Protein AF-A0A2A5NZ73-F1 (afdb_monomer)

Structure (mmCIF, N/CA/C/O backbone):
data_AF-A0A2A5NZ73-F1
#
_entry.id   AF-A0A2A5NZ73-F1
#
loop_
_atom_site.group_PDB
_atom_site.id
_atom_site.type_symbol
_atom_site.label_atom_id
_atom_site.label_alt_id
_atom_site.label_comp_id
_atom_site.label_asym_id
_atom_site.label_entity_id
_atom_site.label_seq_id
_atom_site.pdbx_PDB_ins_code
_atom_site.Cartn_x
_atom_site.Cartn_y
_atom_site.Cartn_z
_atom_site.occupancy
_atom_site.B_iso_or_equiv
_atom_site.auth_seq_id
_atom_site.auth_comp_id
_atom_site.auth_asym_id
_atom_site.auth_atom_id
_atom_site.pdbx_PDB_model_num
ATOM 1 N N . MET A 1 1 ? -24.685 -11.519 -9.913 1.00 53.03 1 MET A N 1
ATOM 2 C CA . MET A 1 1 ? -24.308 -10.135 -9.554 1.00 53.03 1 MET A CA 1
ATOM 3 C C . MET A 1 1 ? -23.363 -9.637 -10.629 1.00 53.03 1 MET A C 1
ATOM 5 O O . MET A 1 1 ? -22.447 -10.372 -10.965 1.00 53.03 1 MET A O 1
ATOM 9 N N . VAL A 1 2 ? -23.634 -8.477 -11.226 1.00 52.81 2 VAL A N 1
ATOM 10 C CA . VAL A 1 2 ? -22.731 -7.856 -12.208 1.00 52.81 2 VAL A CA 1
ATOM 11 C C . VAL A 1 2 ? -21.730 -7.013 -11.427 1.00 52.81 2 VAL A C 1
ATOM 13 O O . VAL A 1 2 ? -22.137 -6.156 -10.646 1.00 52.81 2 VAL A O 1
ATOM 16 N N . GLU A 1 3 ? -20.442 -7.293 -11.593 1.00 63.66 3 GLU A N 1
ATOM 17 C CA . GLU A 1 3 ? -19.362 -6.506 -11.003 1.00 63.66 3 GLU A CA 1
ATOM 18 C C . GLU A 1 3 ? -19.248 -5.186 -11.778 1.00 63.66 3 GLU A C 1
ATOM 20 O O . GLU A 1 3 ? -18.872 -5.164 -12.950 1.00 63.66 3 GLU A O 1
ATOM 25 N N . VAL A 1 4 ? -19.654 -4.080 -11.153 1.00 62.12 4 VAL A N 1
ATOM 26 C CA . VAL A 1 4 ? -19.539 -2.743 -11.744 1.00 62.12 4 VAL A CA 1
ATOM 27 C C . VAL A 1 4 ? -18.198 -2.163 -11.319 1.00 62.12 4 VAL A C 1
ATOM 29 O O . VAL A 1 4 ? -18.035 -1.725 -10.183 1.00 62.12 4 VAL A O 1
ATOM 32 N N . VAL A 1 5 ? -17.233 -2.164 -12.238 1.00 68.81 5 VAL A N 1
ATOM 33 C CA . VAL A 1 5 ? -15.910 -1.571 -12.017 1.00 68.81 5 VAL A CA 1
ATOM 34 C C . VAL A 1 5 ? -15.886 -0.175 -12.633 1.00 68.81 5 VAL A C 1
ATOM 36 O O . VAL A 1 5 ? -16.095 -0.012 -13.835 1.00 68.81 5 VAL A O 1
ATOM 39 N N . MET A 1 6 ? -15.608 0.850 -11.827 1.00 57.19 6 MET A N 1
ATOM 40 C CA . MET A 1 6 ? -15.269 2.171 -12.355 1.00 57.19 6 MET A CA 1
ATOM 41 C C . MET A 1 6 ? -13.903 2.101 -13.047 1.00 57.19 6 MET A C 1
ATOM 43 O O . MET A 1 6 ? -12.866 2.109 -12.388 1.00 57.19 6 MET A O 1
ATOM 47 N N . SER A 1 7 ? -13.895 2.046 -14.378 1.00 65.44 7 SER A N 1
ATOM 48 C CA . SER A 1 7 ? -12.674 2.145 -15.180 1.00 65.44 7 SER A CA 1
ATOM 49 C C . SER A 1 7 ? -12.578 3.508 -15.857 1.00 65.44 7 SER A C 1
ATOM 51 O O . SER A 1 7 ? -13.538 3.959 -16.482 1.00 65.44 7 SER A O 1
ATOM 53 N N . VAL A 1 8 ? -11.402 4.132 -15.805 1.00 67.75 8 VAL A N 1
ATOM 54 C CA . VAL A 1 8 ? -11.072 5.267 -16.673 1.00 67.75 8 VAL A CA 1
ATOM 55 C C . VAL A 1 8 ? -10.359 4.712 -17.906 1.00 67.75 8 VAL A C 1
ATOM 57 O O . VAL A 1 8 ? -9.324 4.065 -17.745 1.00 67.75 8 VAL A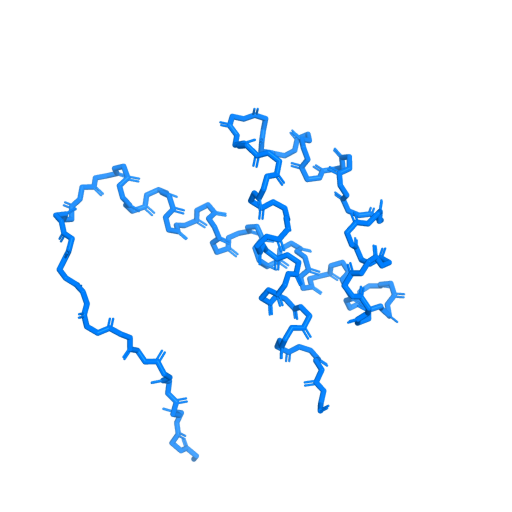 O 1
ATOM 60 N N . PRO A 1 9 ? -10.863 4.932 -19.131 1.00 70.25 9 PRO A N 1
ATOM 61 C CA . PRO A 1 9 ? -10.127 4.565 -20.329 1.00 70.25 9 PRO A CA 1
ATOM 62 C C . PRO A 1 9 ? -8.960 5.541 -20.503 1.00 70.25 9 PRO A C 1
ATOM 64 O O . PRO A 1 9 ? -9.145 6.692 -20.891 1.00 70.25 9 PRO A O 1
ATOM 67 N N . PHE A 1 10 ? -7.744 5.085 -20.223 1.00 76.75 10 PHE A N 1
ATOM 68 C CA . PHE A 1 10 ? -6.522 5.800 -20.570 1.00 76.75 10 PHE A CA 1
ATOM 69 C C . PHE A 1 10 ? -5.622 4.876 -21.384 1.00 76.75 10 PHE A C 1
ATOM 71 O O . PHE A 1 10 ? -5.542 3.675 -21.130 1.00 76.75 10 PHE A O 1
ATOM 78 N N . ARG A 1 11 ? -4.970 5.428 -22.410 1.00 79.88 11 ARG A N 1
ATOM 79 C CA . ARG A 1 11 ? -3.961 4.687 -23.167 1.00 79.88 11 ARG A CA 1
ATOM 80 C C . ARG A 1 11 ? -2.627 4.825 -22.455 1.00 79.88 11 ARG A C 1
ATOM 82 O O . ARG A 1 11 ? -2.234 5.930 -22.095 1.00 79.88 11 ARG A O 1
ATOM 89 N N . TYR A 1 12 ? -1.935 3.710 -22.305 1.00 83.81 12 TYR A N 1
ATOM 90 C CA . TYR A 1 12 ? -0.533 3.670 -21.926 1.00 83.81 12 TYR A CA 1
ATOM 91 C C . TYR A 1 12 ? 0.191 2.729 -22.885 1.00 83.81 12 TYR A C 1
ATOM 93 O O . TYR A 1 12 ? -0.407 1.797 -23.427 1.00 83.81 12 TYR A O 1
ATOM 101 N N . GLU A 1 13 ? 1.472 2.984 -23.120 1.00 87.69 13 GLU A N 1
ATOM 102 C CA . GLU A 1 13 ? 2.304 2.037 -23.847 1.00 87.69 13 GLU A CA 1
ATOM 103 C C . GLU A 1 13 ? 2.591 0.848 -22.931 1.00 87.69 13 GLU A C 1
ATOM 105 O O . GLU A 1 13 ? 3.149 1.001 -21.842 1.00 87.69 13 GLU A O 1
ATOM 110 N N . ALA A 1 14 ? 2.150 -0.340 -23.341 1.00 86.62 14 ALA A N 1
ATOM 111 C CA . ALA A 1 14 ? 2.359 -1.554 -22.572 1.00 86.62 14 ALA A CA 1
ATOM 112 C C . ALA A 1 14 ? 3.846 -1.935 -22.605 1.00 86.62 14 ALA A C 1
ATOM 114 O O . ALA A 1 14 ? 4.302 -2.641 -23.500 1.00 86.62 14 ALA A O 1
ATOM 115 N N . SER A 1 15 ? 4.595 -1.467 -21.610 1.00 93.81 15 SER A N 1
ATOM 116 C CA . SER A 1 15 ? 5.994 -1.822 -21.394 1.00 93.81 15 SER A CA 1
ATOM 117 C C . SER A 1 15 ? 6.152 -2.708 -20.157 1.00 93.81 15 SER A C 1
ATOM 119 O O . SER A 1 15 ? 5.280 -2.768 -19.282 1.00 93.81 15 SER A O 1
ATOM 121 N N . GLY A 1 16 ? 7.295 -3.393 -20.056 1.00 93.56 16 GLY A N 1
ATOM 122 C CA . GLY A 1 16 ? 7.638 -4.155 -18.853 1.00 93.56 16 GLY A CA 1
ATOM 123 C C . GLY A 1 16 ? 7.716 -3.278 -17.598 1.00 93.56 16 GLY A C 1
ATO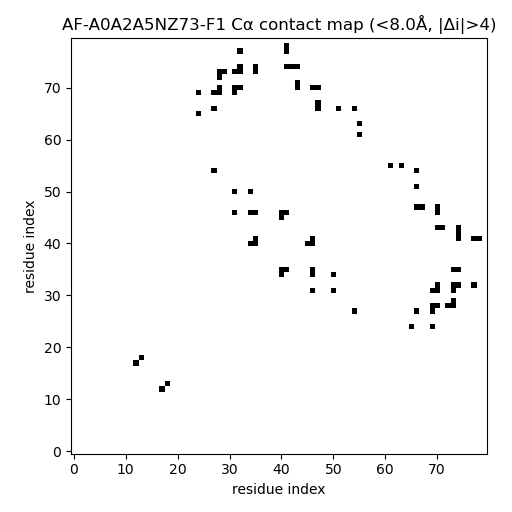M 124 O O . GLY A 1 16 ? 7.410 -3.745 -16.507 1.00 93.56 16 GLY A O 1
ATOM 125 N N . GLU A 1 17 ? 8.070 -2.000 -17.745 1.00 92.81 17 GLU A N 1
ATOM 126 C CA . GLU A 1 17 ? 8.111 -1.038 -16.639 1.00 92.81 17 GLU A CA 1
ATOM 127 C C . GLU A 1 17 ? 6.716 -0.656 -16.159 1.00 92.81 17 GLU A C 1
ATOM 129 O O . GLU A 1 17 ? 6.455 -0.712 -14.959 1.00 92.81 17 GLU A O 1
ATOM 134 N N . VAL A 1 18 ? 5.801 -0.343 -17.082 1.00 92.62 18 VAL A N 1
ATOM 135 C CA . VAL A 1 18 ? 4.420 -0.007 -16.716 1.00 92.62 18 VAL A CA 1
ATOM 136 C C . VAL A 1 18 ? 3.736 -1.202 -16.060 1.00 92.62 18 VAL A C 1
ATOM 138 O O . VAL A 1 18 ? 3.066 -1.042 -15.043 1.00 92.62 18 VAL A O 1
ATOM 141 N N . ARG A 1 19 ? 3.948 -2.415 -16.587 1.00 92.94 19 ARG A N 1
ATOM 142 C CA . ARG A 1 19 ? 3.425 -3.638 -15.967 1.00 92.94 19 ARG A CA 1
ATOM 143 C C . ARG A 1 19 ? 3.924 -3.808 -14.532 1.00 92.94 19 ARG A C 1
ATOM 145 O O . ARG A 1 19 ? 3.101 -4.007 -13.645 1.00 92.94 19 ARG A O 1
ATOM 152 N N . ARG A 1 20 ? 5.237 -3.679 -14.308 1.00 95.50 20 ARG A N 1
ATOM 153 C CA . ARG A 1 20 ? 5.829 -3.777 -12.965 1.00 95.50 20 ARG A CA 1
ATOM 154 C C . ARG A 1 20 ? 5.252 -2.738 -12.009 1.00 95.50 20 ARG A C 1
ATOM 156 O O . ARG A 1 20 ? 4.862 -3.098 -10.911 1.00 95.50 20 ARG A O 1
ATOM 163 N N . ALA A 1 21 ? 5.117 -1.483 -12.438 1.00 94.25 21 ALA A N 1
ATOM 164 C CA . ALA A 1 21 ? 4.544 -0.432 -11.597 1.00 94.25 21 ALA A CA 1
ATOM 165 C C . ALA A 1 21 ? 3.094 -0.739 -11.171 1.00 94.25 21 ALA A C 1
ATOM 167 O O . ALA A 1 21 ? 2.713 -0.491 -10.027 1.00 94.25 21 ALA A O 1
ATOM 168 N N . LEU A 1 22 ? 2.285 -1.303 -12.076 1.00 93.75 22 LEU A N 1
ATOM 169 C CA . LEU A 1 22 ? 0.910 -1.713 -11.775 1.00 93.75 22 LEU A CA 1
ATOM 170 C C . LEU A 1 22 ? 0.859 -2.914 -10.817 1.00 93.75 22 LEU A C 1
ATOM 172 O O . LEU A 1 22 ? 0.035 -2.934 -9.903 1.00 93.75 22 LEU A O 1
ATOM 176 N N . GLU A 1 23 ? 1.728 -3.905 -11.017 1.00 96.38 23 GLU A N 1
ATOM 177 C CA . GLU A 1 23 ? 1.830 -5.092 -10.159 1.00 96.38 23 GLU A CA 1
ATOM 178 C C . GLU A 1 23 ? 2.333 -4.731 -8.755 1.00 96.38 23 GLU A C 1
ATOM 180 O O . GLU A 1 23 ? 1.713 -5.126 -7.768 1.00 96.38 23 GLU A O 1
ATOM 185 N N . ASP A 1 24 ? 3.365 -3.893 -8.654 1.00 97.94 24 ASP A N 1
ATOM 186 C CA . ASP A 1 24 ? 3.888 -3.406 -7.377 1.00 97.94 24 ASP A CA 1
ATOM 187 C C . ASP A 1 24 ? 2.823 -2.608 -6.616 1.00 97.94 24 ASP A C 1
ATOM 189 O O . ASP A 1 24 ? 2.626 -2.818 -5.419 1.00 97.94 24 ASP A O 1
ATOM 193 N N . PHE A 1 25 ? 2.076 -1.732 -7.299 1.00 97.44 25 PHE A N 1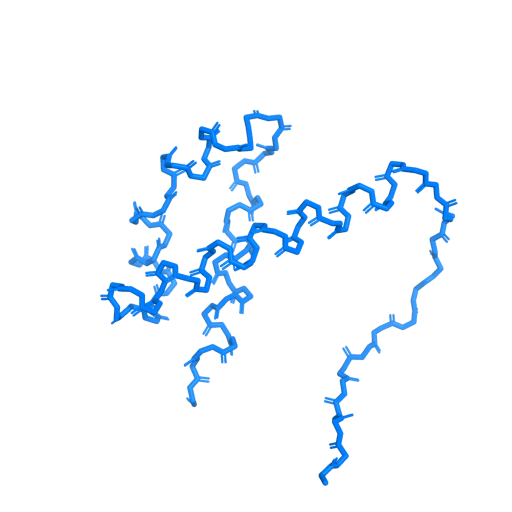
ATOM 194 C CA . PHE A 1 25 ? 1.004 -0.976 -6.652 1.00 97.44 25 PHE A CA 1
ATOM 195 C C . PHE A 1 25 ? -0.151 -1.874 -6.183 1.00 97.44 25 PHE A C 1
ATOM 197 O O . PHE A 1 25 ? -0.692 -1.665 -5.094 1.00 97.44 25 PHE A O 1
ATOM 204 N N . ARG A 1 26 ? -0.513 -2.908 -6.954 1.00 97.69 26 ARG A N 1
ATOM 205 C CA . ARG A 1 26 ? -1.469 -3.936 -6.511 1.00 97.69 26 ARG A CA 1
ATOM 206 C C . ARG A 1 26 ? -0.980 -4.608 -5.226 1.00 97.69 26 ARG A C 1
ATOM 208 O O . ARG A 1 26 ? -1.759 -4.764 -4.286 1.00 97.69 26 ARG A O 1
ATOM 215 N N . ASP A 1 27 ? 0.292 -4.980 -5.167 1.00 98.50 27 ASP A N 1
ATOM 216 C CA . ASP A 1 27 ? 0.864 -5.681 -4.016 1.00 98.50 27 ASP A CA 1
ATOM 217 C C . ASP A 1 27 ? 0.945 -4.772 -2.776 1.00 98.50 27 ASP A C 1
ATOM 219 O O . ASP A 1 27 ? 0.643 -5.213 -1.664 1.00 98.50 27 ASP A O 1
ATOM 223 N N . MET A 1 28 ? 1.227 -3.478 -2.966 1.00 98.50 28 MET A N 1
ATOM 224 C CA . MET A 1 28 ? 1.130 -2.447 -1.924 1.00 98.50 28 MET A CA 1
ATOM 225 C C . MET A 1 28 ? -0.285 -2.343 -1.340 1.00 98.50 28 MET A C 1
ATOM 227 O O . MET A 1 28 ? -0.453 -2.316 -0.118 1.00 98.50 28 MET A O 1
ATOM 231 N N . VAL A 1 29 ? -1.313 -2.298 -2.195 1.00 98.38 29 VAL A N 1
ATOM 232 C CA . VAL A 1 29 ? -2.718 -2.242 -1.758 1.00 98.38 29 VAL A CA 1
ATOM 233 C C . VAL A 1 29 ? -3.095 -3.512 -0.996 1.00 98.38 29 VAL A C 1
ATOM 235 O O . VAL A 1 29 ? -3.657 -3.417 0.095 1.00 98.38 29 VAL A O 1
ATOM 238 N N . ASN A 1 30 ? -2.737 -4.688 -1.518 1.00 98.62 30 ASN A N 1
ATOM 239 C CA . ASN A 1 30 ? -3.011 -5.972 -0.869 1.00 98.62 30 ASN A CA 1
ATOM 240 C C . ASN A 1 30 ? -2.364 -6.072 0.517 1.00 98.62 30 ASN A C 1
ATOM 242 O O . ASN A 1 30 ? -3.014 -6.511 1.466 1.00 98.62 30 ASN A O 1
ATOM 246 N N . PHE A 1 31 ? -1.123 -5.606 0.664 1.00 98.56 31 PHE A N 1
ATOM 247 C CA . PHE A 1 31 ? -0.457 -5.517 1.962 1.00 98.56 31 PHE A CA 1
ATOM 248 C C . PHE A 1 31 ? -1.228 -4.625 2.947 1.00 98.56 31 PHE A C 1
ATOM 25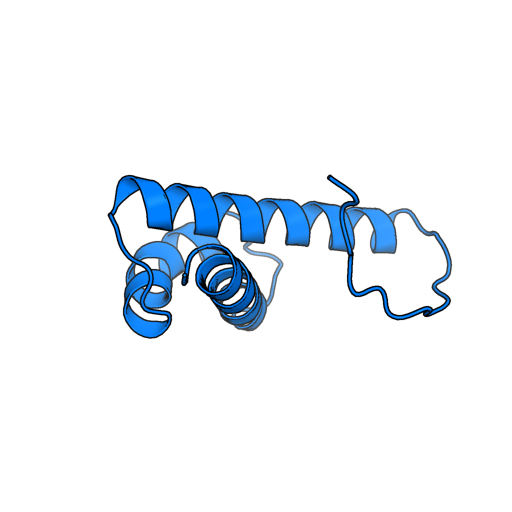0 O O . PHE A 1 31 ? -1.466 -5.023 4.089 1.00 98.56 31 PHE A O 1
ATOM 257 N N . CYS A 1 32 ? -1.670 -3.441 2.512 1.00 98.25 32 CYS A N 1
ATOM 258 C CA . CYS A 1 32 ? -2.462 -2.551 3.360 1.00 98.25 32 CYS A CA 1
ATOM 259 C C . CYS A 1 32 ? -3.817 -3.166 3.749 1.00 98.25 32 CYS A C 1
ATOM 261 O O . CYS A 1 32 ? -4.238 -2.999 4.892 1.00 98.25 32 CYS A O 1
ATOM 263 N N . ILE A 1 33 ? -4.484 -3.890 2.840 1.00 98.25 33 ILE A N 1
ATOM 264 C CA . ILE A 1 33 ? -5.739 -4.605 3.126 1.00 98.25 33 ILE A CA 1
ATOM 265 C C . ILE A 1 33 ? -5.509 -5.697 4.172 1.00 98.25 33 ILE A C 1
ATOM 267 O O . ILE A 1 33 ? -6.233 -5.747 5.163 1.00 98.25 33 ILE A O 1
ATOM 271 N N . GLN A 1 34 ? -4.487 -6.538 3.991 1.00 98.38 34 GLN A N 1
ATOM 272 C CA . GLN A 1 34 ? -4.156 -7.598 4.948 1.00 98.38 34 GLN A CA 1
ATOM 273 C C . GLN A 1 34 ? -3.904 -7.020 6.341 1.00 98.38 34 GLN A C 1
ATOM 275 O O . GLN A 1 34 ? -4.513 -7.465 7.311 1.00 98.38 34 GLN A O 1
ATOM 280 N N . ARG A 1 35 ? -3.106 -5.950 6.439 1.00 98.00 35 ARG A N 1
ATOM 281 C CA . ARG A 1 35 ? -2.831 -5.297 7.725 1.00 98.00 35 ARG A CA 1
ATOM 282 C C . ARG A 1 35 ? -4.040 -4.629 8.353 1.00 98.00 35 ARG A C 1
ATOM 284 O O . ARG A 1 35 ? -4.194 -4.679 9.571 1.00 98.00 35 ARG A O 1
ATOM 291 N N . ALA A 1 36 ? -4.913 -4.038 7.550 1.00 97.38 36 ALA A N 1
ATOM 292 C CA . ALA A 1 36 ? -6.172 -3.493 8.037 1.00 97.38 36 ALA A CA 1
ATOM 293 C C . ALA A 1 36 ? -7.067 -4.579 8.653 1.00 97.38 36 ALA A C 1
ATOM 295 O O . ALA A 1 36 ? -7.649 -4.350 9.713 1.00 97.38 36 ALA A O 1
ATOM 296 N N . LEU A 1 37 ? -7.147 -5.753 8.016 1.00 97.12 37 LEU A N 1
ATOM 297 C CA . LEU A 1 37 ? -7.936 -6.893 8.488 1.00 97.12 37 LEU A CA 1
ATOM 298 C C . LEU A 1 37 ? -7.333 -7.531 9.747 1.00 97.12 37 LEU A C 1
ATOM 300 O O . LEU A 1 37 ? -8.056 -7.746 10.715 1.00 97.12 37 LEU A O 1
ATOM 304 N N . GLU A 1 38 ? -6.018 -7.769 9.769 1.00 97.69 38 GLU A N 1
ATOM 305 C CA . GLU A 1 38 ? -5.301 -8.341 10.922 1.00 97.69 38 GLU A CA 1
ATOM 306 C C . GLU A 1 38 ? -5.416 -7.466 12.179 1.00 97.69 38 GLU A C 1
ATOM 308 O O . GLU A 1 38 ? -5.545 -7.977 13.289 1.00 97.69 38 GLU A O 1
ATOM 313 N N . LEU A 1 39 ? -5.381 -6.140 12.010 1.00 96.31 39 LEU A N 1
ATOM 314 C CA . LEU A 1 39 ? -5.389 -5.177 13.116 1.00 96.31 39 LEU A CA 1
ATOM 315 C C . LEU A 1 39 ? -6.789 -4.628 13.435 1.00 96.31 39 LEU A C 1
ATOM 317 O O . LEU A 1 39 ? -6.943 -3.889 14.409 1.00 96.31 39 LEU A O 1
ATOM 321 N N . GLY A 1 40 ? -7.797 -4.932 12.611 1.00 95.62 40 GLY A N 1
ATOM 322 C CA . GLY A 1 40 ? -9.149 -4.384 12.740 1.00 95.62 40 GLY A CA 1
ATOM 323 C C . 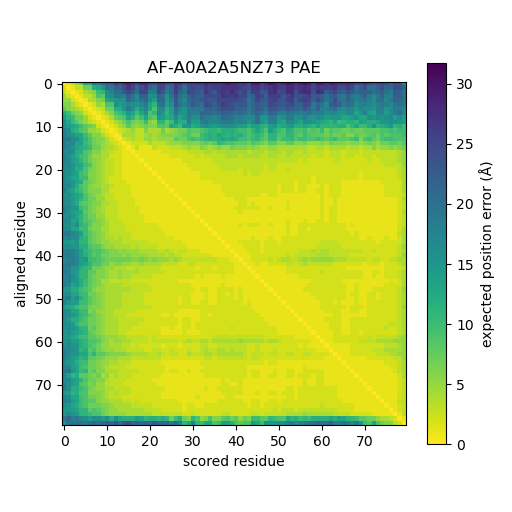GLY A 1 40 ? -9.213 -2.859 12.573 1.00 95.62 40 GLY A C 1
ATOM 324 O O . GLY A 1 40 ? -9.942 -2.185 13.301 1.00 95.62 40 GLY A O 1
ATOM 325 N N . VAL A 1 41 ? -8.427 -2.284 11.653 1.00 95.56 41 VAL A N 1
ATOM 326 C CA . VAL A 1 41 ? -8.309 -0.826 11.461 1.00 95.56 41 VAL A CA 1
ATOM 327 C C . VAL A 1 41 ? -8.752 -0.400 10.064 1.00 95.56 41 VAL A C 1
ATOM 329 O O . VAL A 1 41 ? -8.122 -0.742 9.072 1.00 95.56 41 VAL A O 1
ATOM 332 N N . THR A 1 42 ? -9.761 0.472 9.990 1.00 92.69 42 THR A N 1
ATOM 333 C CA . THR A 1 42 ? -10.235 1.097 8.734 1.00 92.69 42 THR A CA 1
ATOM 334 C C . THR A 1 42 ? -9.958 2.606 8.656 1.00 92.69 42 THR A C 1
ATOM 336 O O . THR A 1 42 ? -10.252 3.262 7.653 1.00 92.69 42 THR A O 1
ATOM 339 N N . SER A 1 43 ? -9.371 3.192 9.705 1.00 95.38 43 SER A N 1
ATOM 340 C CA . SER A 1 43 ? -8.961 4.600 9.716 1.00 95.38 43 SER A CA 1
ATOM 341 C C . SER A 1 43 ? -7.695 4.803 8.888 1.00 95.38 43 SER A C 1
ATOM 343 O O . SER A 1 43 ? -6.681 4.155 9.133 1.00 95.38 43 SER A O 1
ATOM 345 N N . PHE A 1 44 ? -7.739 5.759 7.955 1.00 96.12 44 PHE A N 1
ATOM 346 C CA . PHE A 1 44 ? -6.608 6.112 7.094 1.00 96.12 44 PHE A CA 1
ATOM 347 C C . PHE A 1 44 ? -5.356 6.472 7.902 1.00 96.12 44 PHE A C 1
ATOM 349 O O . PHE A 1 44 ? -4.301 5.882 7.696 1.00 96.12 44 PHE A O 1
ATOM 356 N N . ALA A 1 45 ? -5.479 7.425 8.833 1.00 96.81 45 ALA A N 1
ATOM 357 C CA . ALA A 1 45 ? -4.339 7.917 9.603 1.00 96.81 45 ALA A CA 1
ATOM 358 C C . ALA A 1 45 ? -3.729 6.799 10.457 1.00 96.81 45 ALA A C 1
ATOM 360 O O . ALA A 1 45 ? -2.524 6.576 10.414 1.00 96.81 45 ALA A O 1
ATOM 361 N N . ARG A 1 46 ? -4.584 6.035 11.150 1.00 97.62 46 ARG A N 1
ATOM 362 C CA . ARG A 1 46 ? -4.141 4.946 12.026 1.00 97.62 46 ARG A CA 1
ATOM 363 C C . ARG A 1 46 ? -3.480 3.814 11.243 1.00 97.62 46 ARG A C 1
ATOM 365 O O . ARG A 1 46 ? -2.441 3.329 11.668 1.00 97.62 46 ARG A O 1
ATOM 372 N N . LEU A 1 47 ? -4.056 3.399 10.111 1.00 97.88 47 LEU A N 1
ATOM 373 C CA . LEU A 1 47 ? -3.470 2.339 9.292 1.00 97.88 47 LEU A CA 1
ATOM 374 C C . LEU A 1 47 ? -2.123 2.774 8.713 1.00 97.88 47 LEU A C 1
ATOM 376 O O . LEU A 1 47 ? -1.170 2.010 8.796 1.00 97.88 47 LEU A O 1
ATOM 380 N N . ARG A 1 48 ? -2.025 4.005 8.189 1.00 97.75 48 ARG A N 1
ATOM 381 C CA . ARG A 1 48 ? -0.766 4.559 7.673 1.00 97.75 48 ARG A CA 1
ATOM 382 C C . ARG A 1 48 ? 0.342 4.471 8.716 1.00 97.75 48 ARG A C 1
ATOM 384 O O . ARG A 1 48 ? 1.403 3.947 8.404 1.00 97.75 48 ARG A O 1
ATOM 391 N N . ASP A 1 49 ? 0.091 4.956 9.928 1.00 98.00 49 ASP A N 1
ATOM 392 C CA . ASP A 1 49 ? 1.113 5.002 10.978 1.00 98.00 49 ASP A CA 1
ATOM 393 C C . ASP A 1 49 ? 1.582 3.592 11.377 1.00 98.00 49 ASP A C 1
ATOM 395 O O . ASP A 1 49 ? 2.766 3.382 11.620 1.00 98.00 49 ASP A O 1
ATOM 399 N N . LEU A 1 50 ? 0.675 2.609 11.365 1.00 98.06 50 LEU A N 1
ATOM 400 C CA . LEU A 1 50 ? 0.984 1.211 11.683 1.00 98.06 50 LEU A CA 1
ATOM 401 C C . LEU A 1 50 ? 1.795 0.497 10.594 1.00 98.06 50 LEU A C 1
ATOM 403 O O . LEU A 1 50 ? 2.562 -0.409 10.910 1.00 98.06 50 LEU A O 1
ATOM 407 N N . VAL A 1 51 ? 1.621 0.865 9.321 1.00 97.88 51 VAL A N 1
ATOM 408 C CA . VAL A 1 51 ? 2.256 0.154 8.196 1.00 97.88 51 VAL A CA 1
ATOM 409 C C . VAL A 1 51 ? 3.466 0.877 7.607 1.00 97.88 51 VAL A C 1
ATOM 411 O O . VAL A 1 51 ? 4.193 0.266 6.830 1.00 97.88 51 VAL A O 1
ATOM 414 N N . TYR A 1 52 ? 3.696 2.152 7.938 1.00 97.75 52 TYR A N 1
ATOM 415 C CA . TYR A 1 52 ? 4.645 3.017 7.225 1.00 97.75 52 TYR A CA 1
ATOM 416 C C . TYR A 1 52 ? 6.083 2.482 7.191 1.00 97.75 52 TYR A C 1
ATOM 418 O O . TYR A 1 52 ? 6.675 2.397 6.114 1.00 97.75 52 TYR A O 1
ATOM 426 N N . GLU A 1 53 ? 6.638 2.093 8.339 1.00 98.06 53 GLU A N 1
ATOM 427 C CA . GLU A 1 53 ? 8.031 1.631 8.409 1.00 98.06 53 GLU A CA 1
ATOM 428 C C . GLU A 1 53 ? 8.231 0.300 7.671 1.00 98.06 53 GLU A C 1
ATOM 430 O O . GLU A 1 53 ? 9.182 0.142 6.905 1.00 98.06 53 GLU A O 1
ATOM 435 N N . GLU A 1 54 ? 7.294 -0.639 7.812 1.00 97.88 54 GLU A N 1
ATOM 436 C CA . GLU A 1 54 ? 7.359 -1.910 7.087 1.00 97.88 54 GLU A CA 1
ATOM 437 C C . GLU A 1 54 ? 7.137 -1.726 5.582 1.00 97.88 54 GLU A C 1
ATOM 439 O O . GLU A 1 54 ? 7.829 -2.343 4.773 1.00 97.88 54 GLU A O 1
ATOM 444 N N . PHE A 1 55 ? 6.213 -0.845 5.195 1.00 98.06 55 PHE A N 1
ATOM 445 C CA . PHE A 1 55 ? 6.000 -0.478 3.801 1.00 98.06 55 PHE A CA 1
ATOM 446 C C . PHE A 1 55 ? 7.304 0.033 3.181 1.00 98.06 55 PHE A C 1
ATOM 448 O O . PHE A 1 55 ? 7.718 -0.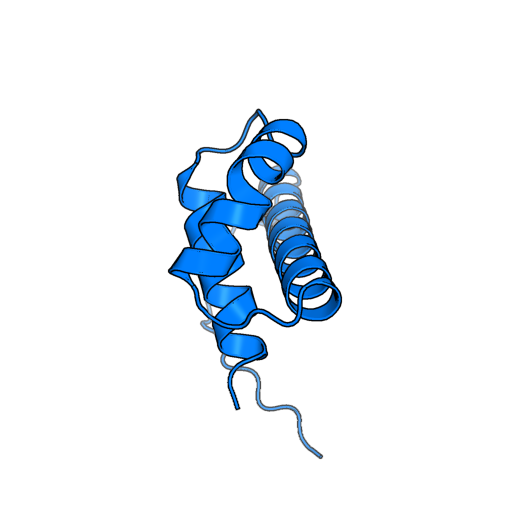427 2.119 1.00 98.06 55 PHE A O 1
ATOM 455 N N . LYS A 1 56 ? 7.987 0.958 3.863 1.00 97.25 56 LYS A N 1
ATOM 456 C CA . LYS A 1 56 ? 9.247 1.535 3.388 1.00 97.25 56 LYS A CA 1
ATOM 457 C C . LYS A 1 56 ? 10.354 0.484 3.262 1.00 97.25 56 LYS A C 1
ATOM 459 O O . LYS A 1 56 ? 11.146 0.555 2.326 1.00 97.25 56 LYS A O 1
ATOM 464 N N . ALA A 1 57 ? 10.394 -0.496 4.163 1.00 97.69 57 ALA A N 1
ATOM 465 C CA . ALA A 1 57 ? 11.339 -1.608 4.083 1.00 97.69 57 ALA A CA 1
ATOM 466 C C . ALA A 1 57 ? 11.048 -2.553 2.902 1.00 97.69 57 ALA A C 1
ATOM 468 O O . ALA A 1 57 ? 11.982 -3.045 2.273 1.00 97.69 57 ALA A O 1
ATOM 469 N N . ARG A 1 58 ? 9.768 -2.792 2.580 1.00 97.50 58 ARG A N 1
ATOM 470 C CA . ARG A 1 58 ? 9.343 -3.653 1.460 1.00 97.50 58 ARG A CA 1
ATOM 471 C C . ARG A 1 58 ? 9.531 -2.995 0.091 1.00 97.50 58 ARG A C 1
ATOM 473 O O . ARG A 1 58 ? 9.891 -3.680 -0.861 1.00 97.50 58 ARG A O 1
ATOM 480 N N . TRP A 1 59 ? 9.323 -1.682 -0.003 1.00 97.62 59 TRP A N 1
ATOM 481 C CA . TRP A 1 59 ? 9.406 -0.917 -1.252 1.00 97.62 59 TRP A CA 1
ATOM 482 C C . TRP A 1 59 ? 10.379 0.270 -1.141 1.00 97.62 59 TRP A C 1
ATOM 484 O O . TRP A 1 59 ? 9.964 1.423 -1.283 1.00 97.62 59 TRP A O 1
ATOM 494 N N . PRO A 1 60 ? 11.686 0.026 -0.924 1.00 96.81 60 PRO A N 1
ATOM 495 C CA . PRO A 1 60 ? 12.661 1.091 -0.668 1.00 96.81 60 PRO A CA 1
ATOM 496 C C . PRO A 1 60 ? 12.890 2.016 -1.873 1.00 96.81 60 PRO A C 1
ATOM 498 O O . PRO A 1 60 ? 13.325 3.153 -1.705 1.00 96.81 60 PRO A O 1
ATOM 501 N N . SER A 1 61 ? 12.597 1.542 -3.087 1.00 95.88 61 SER A N 1
ATOM 502 C CA . SER A 1 61 ? 12.738 2.303 -4.336 1.00 95.88 61 SER A CA 1
ATOM 503 C C . SER A 1 61 ? 11.540 3.207 -4.645 1.00 95.88 61 SER A C 1
ATOM 505 O O . SER A 1 61 ? 11.602 3.993 -5.588 1.00 95.88 61 SER A O 1
ATOM 507 N N . TYR A 1 62 ? 10.454 3.107 -3.875 1.00 96.44 62 TYR A N 1
ATOM 508 C CA . TYR A 1 62 ? 9.239 3.887 -4.087 1.00 96.44 62 TYR A CA 1
ATOM 509 C C . TYR A 1 62 ? 9.162 5.080 -3.133 1.00 96.44 62 TYR A C 1
ATOM 511 O O . TYR A 1 62 ? 9.524 5.010 -1.959 1.00 96.44 62 TYR A O 1
ATOM 519 N N . ALA A 1 63 ? 8.651 6.204 -3.635 1.00 96.19 63 ALA A N 1
ATOM 520 C CA . ALA A 1 63 ? 8.457 7.398 -2.823 1.00 96.19 63 ALA A CA 1
ATOM 521 C C . ALA A 1 63 ? 7.374 7.180 -1.751 1.00 96.19 63 ALA A C 1
ATOM 523 O O . ALA A 1 63 ? 6.353 6.543 -2.008 1.00 96.19 63 ALA A O 1
ATOM 524 N N . SER A 1 64 ? 7.530 7.807 -0.580 1.00 91.56 64 SER A N 1
ATOM 525 C CA . SER A 1 64 ? 6.614 7.652 0.564 1.00 91.56 64 SER A CA 1
ATOM 526 C C . SER A 1 64 ? 5.136 7.911 0.240 1.00 91.56 64 SER A C 1
ATOM 528 O O . SER A 1 64 ? 4.256 7.362 0.899 1.00 9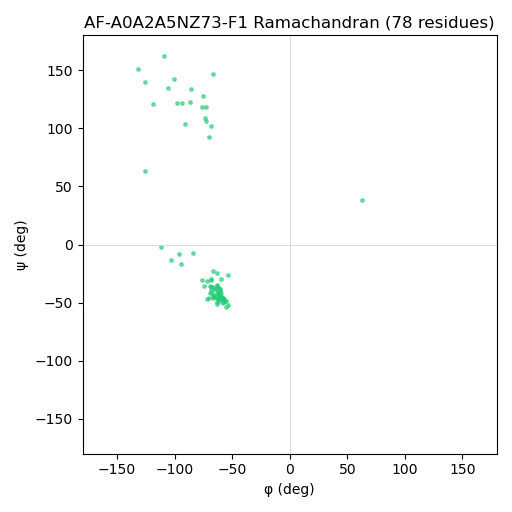1.56 64 SER A O 1
ATOM 530 N N . HIS A 1 65 ? 4.837 8.723 -0.781 1.00 95.56 65 HIS A N 1
ATOM 531 C CA . HIS A 1 65 ? 3.457 8.989 -1.191 1.00 95.56 65 HIS A CA 1
ATOM 532 C C . HIS A 1 65 ? 2.718 7.731 -1.683 1.00 95.56 65 HIS A C 1
ATOM 534 O O . HIS A 1 65 ? 1.496 7.681 -1.563 1.00 95.56 65 HIS A O 1
ATOM 540 N N . TYR A 1 66 ? 3.424 6.700 -2.165 1.00 97.94 66 TYR A N 1
ATOM 541 C CA . TYR A 1 66 ? 2.819 5.420 -2.547 1.00 97.94 66 TYR A CA 1
ATOM 542 C C . TYR A 1 66 ? 2.141 4.733 -1.358 1.00 97.94 66 TYR A C 1
ATOM 544 O O . TYR A 1 66 ? 1.040 4.208 -1.510 1.00 97.94 66 TYR A O 1
ATOM 552 N N . CYS A 1 67 ? 2.722 4.829 -0.156 1.00 97.88 67 CYS A N 1
ATOM 553 C CA . CYS A 1 67 ? 2.095 4.331 1.070 1.00 97.88 67 CYS A CA 1
ATOM 554 C C . CYS A 1 67 ? 0.754 5.035 1.327 1.00 97.88 67 CYS A C 1
ATOM 556 O O . CYS A 1 67 ? -0.259 4.391 1.589 1.00 97.88 67 CYS A O 1
ATOM 558 N N . HIS A 1 68 ? 0.706 6.363 1.164 1.00 97.19 68 HIS A N 1
ATOM 559 C CA . HIS A 1 68 ? -0.538 7.123 1.315 1.00 97.19 68 HIS A CA 1
ATOM 560 C C . HIS A 1 68 ? -1.604 6.697 0.299 1.00 97.19 68 HIS A C 1
ATOM 562 O O . HIS A 1 68 ? -2.774 6.571 0.657 1.00 97.19 68 HIS A O 1
ATOM 568 N N . LEU A 1 69 ? -1.219 6.470 -0.959 1.00 97.69 69 LEU A N 1
ATOM 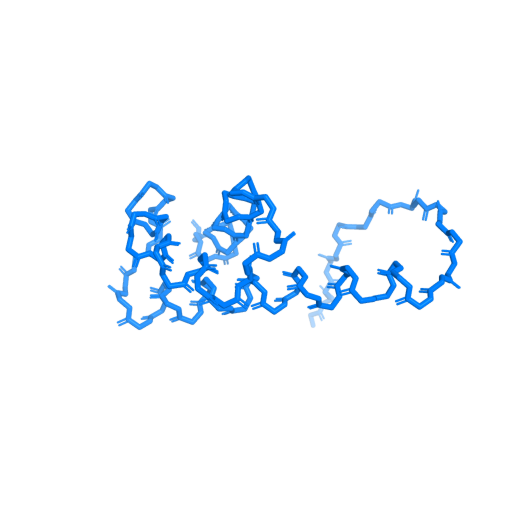569 C CA . LEU A 1 69 ? -2.148 6.028 -1.998 1.00 97.69 69 LEU A CA 1
ATOM 570 C C . LEU A 1 69 ? -2.674 4.616 -1.714 1.00 97.69 69 LEU A C 1
ATOM 572 O O . LEU A 1 69 ? -3.887 4.409 -1.747 1.00 97.69 69 LEU A O 1
ATOM 576 N N . ALA A 1 70 ? -1.794 3.681 -1.356 1.00 98.12 70 ALA A N 1
ATOM 577 C CA . ALA A 1 70 ? -2.165 2.305 -1.043 1.00 98.12 70 ALA A CA 1
ATOM 578 C C . ALA A 1 70 ? -3.114 2.225 0.164 1.00 98.12 70 ALA A C 1
ATOM 580 O O . ALA A 1 70 ? -4.173 1.604 0.081 1.00 98.12 70 ALA A O 1
ATOM 581 N N . VAL A 1 71 ? -2.805 2.940 1.254 1.00 97.94 71 VAL A N 1
ATOM 582 C CA . VAL A 1 71 ? -3.668 3.023 2.446 1.00 97.94 71 VAL A CA 1
ATOM 583 C C . VAL A 1 71 ? -5.020 3.659 2.111 1.00 97.94 71 VAL A C 1
ATOM 585 O O . VAL A 1 71 ? -6.057 3.206 2.604 1.00 97.94 71 VAL A O 1
ATOM 588 N N . ARG A 1 72 ? -5.052 4.698 1.265 1.00 97.00 72 ARG A N 1
ATOM 589 C CA . ARG A 1 72 ? -6.309 5.330 0.833 1.00 97.00 72 ARG A CA 1
ATOM 590 C C . ARG A 1 72 ? -7.196 4.341 0.080 1.00 97.00 72 ARG A C 1
ATOM 592 O O . ARG A 1 72 ? -8.372 4.235 0.415 1.00 97.00 72 ARG A O 1
ATOM 599 N N . VAL A 1 73 ? -6.637 3.614 -0.886 1.00 96.88 73 VAL A N 1
ATOM 600 C CA . VAL A 1 73 ? -7.379 2.605 -1.657 1.00 96.88 73 VAL A CA 1
ATOM 601 C C . VAL A 1 73 ? -7.861 1.482 -0.736 1.00 96.88 73 VAL A C 1
ATOM 603 O O . VAL A 1 73 ? -9.061 1.223 -0.680 1.00 96.88 73 VAL A O 1
ATOM 606 N N . ALA A 1 74 ? -6.971 0.900 0.071 1.00 97.06 74 ALA A N 1
ATOM 607 C CA . ALA A 1 74 ? -7.315 -0.174 1.001 1.00 97.06 74 ALA A CA 1
ATOM 608 C C . ALA A 1 74 ? -8.448 0.226 1.960 1.00 97.06 74 ALA A C 1
ATOM 610 O O . ALA A 1 74 ? -9.443 -0.481 2.095 1.00 97.06 74 ALA A O 1
ATOM 611 N N . THR A 1 75 ? -8.350 1.403 2.587 1.00 95.94 75 THR A N 1
ATOM 612 C CA . THR A 1 75 ? -9.402 1.875 3.500 1.00 95.94 75 THR A CA 1
ATOM 613 C C . THR A 1 75 ? -10.706 2.225 2.786 1.00 95.94 75 THR A C 1
ATOM 615 O O . THR A 1 75 ? -11.757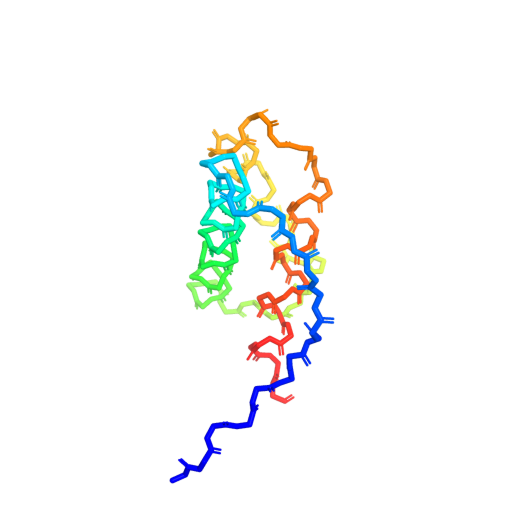 2.049 3.389 1.00 95.94 75 THR A O 1
ATOM 618 N N . SER A 1 76 ? -10.686 2.676 1.525 1.00 94.25 76 SER A N 1
ATOM 619 C CA . SER A 1 76 ? -11.925 2.870 0.749 1.00 94.25 76 SER A CA 1
ATOM 620 C C . SER A 1 76 ? -12.634 1.563 0.391 1.00 94.25 76 SER A C 1
ATOM 622 O O . SER A 1 76 ? -13.853 1.559 0.311 1.00 94.25 76 SER A O 1
ATOM 624 N N . MET A 1 77 ? -11.894 0.462 0.222 1.00 93.69 77 MET A N 1
ATOM 625 C CA . MET A 1 77 ? -12.468 -0.862 -0.052 1.00 93.69 77 MET A CA 1
ATOM 626 C C . MET A 1 77 ? -13.081 -1.506 1.198 1.00 93.69 77 MET A C 1
ATOM 628 O O . MET A 1 77 ? -14.018 -2.288 1.090 1.00 93.69 77 MET A O 1
ATOM 632 N N . LEU A 1 78 ? -12.534 -1.201 2.378 1.00 92.81 78 LEU A N 1
ATOM 633 C CA . LEU A 1 78 ? -12.940 -1.812 3.650 1.00 92.81 78 LEU A CA 1
ATOM 634 C C . LEU A 1 78 ? -13.980 -1.001 4.428 1.00 92.81 78 LEU A C 1
ATOM 636 O O . LEU A 1 78 ? -14.586 -1.518 5.365 1.00 92.81 78 LEU A O 1
ATOM 640 N N . LYS A 1 79 ? -14.161 0.280 4.098 1.00 81.00 79 LYS A N 1
ATOM 641 C CA . LYS A 1 79 ? -15.227 1.097 4.678 1.00 81.00 79 LYS A CA 1
ATOM 642 C C . LYS A 1 79 ? -16.555 0.707 4.028 1.00 81.00 79 LYS A C 1
ATOM 644 O O . LYS A 1 79 ? -16.695 0.843 2.817 1.00 81.00 79 LYS A O 1
ATOM 649 N N . ALA A 1 80 ? -17.477 0.213 4.853 1.00 57.88 80 ALA A N 1
ATOM 650 C CA . ALA A 1 80 ? -18.879 0.008 4.500 1.00 57.88 80 ALA A CA 1
ATOM 651 C C . ALA A 1 80 ? -19.626 1.343 4.381 1.00 57.88 80 ALA A C 1
ATOM 653 O O . ALA A 1 80 ? -19.268 2.281 5.136 1.00 57.88 80 ALA A O 1
#

Radius of gyration: 13.92 Å; Cα contacts (8 Å, |Δi|>4): 47; chains: 1; bounding box: 37×19×37 Å

Solvent-accessible surface area (backbone atoms only — not comparable to full-atom values): 4885 Å² total; per-residue (Å²): 135,86,85,85,74,95,74,81,95,70,91,74,78,94,41,75,66,54,51,49,55,53,52,52,50,51,51,47,22,51,53,40,38,53,52,24,64,78,68,73,42,61,49,54,70,64,44,43,70,74,41,47,69,61,49,46,69,77,42,71,91,55,64,74,65,54,56,57,52,20,32,50,53,27,28,60,73,67,54,128

pLDDT: mean 91.19, std 12.01, range [52.81, 98.62]

Sequence (80 aa):
MVEVVMSVPFRYEASGEVRRALEDFRDMVNFCIQRALELGVTSFARLRDLVYEEFKARWPSYASHYCHLAVRVATSMLKA

Foldseek 3Di:
DDDDDDDDDDDDDDDPVVVVVVVVLVVLLVVLLVQCVVVVHLDLVVSLVVCQVVSCVVCVVDDSVSSSVSSVVNSVVVDD

Secondary structure (DSSP, 8-state):
---------------HHHHHHHHHHHHHHHHHHHHHHHHT---HHHHHHHHHHHHHHH-TTS-THHHHHHHHHHHHHH--

Mean predicted aligned error: 5.56 Å